Protein AF-A0A952SVM9-F1 (afdb_monomer_lite)

Sequence (73 aa):
MIIFHLVTEGRGYACVEHDRCPMPFEAGDIVMFPHGDAHLLGNGPPVRPINSADELKRILREGFCPKVSGAEN

Foldseek 3Di:
DFDKDQAQAAKWWKDQPVRPDTDIDGHRDIDGDPPPTDMDIGRDDDDPDDPVVVVVVVCVVVPDDDPPPDPDD

Secondary structure (DSSP, 8-state):
---EEE--SSEEEEEETTT--PEEEETT-EEE--TT--EEEESSS-PPPP-HHHHHHHHHHTT----------

Structure (mmCIF, N/CA/C/O backbone):
data_AF-A0A952SVM9-F1
#
_entry.id   AF-A0A952SVM9-F1
#
loop_
_atom_site.group_PDB
_atom_site.id
_atom_site.type_symbol
_atom_site.label_atom_id
_atom_site.label_alt_id
_atom_site.label_comp_id
_atom_site.label_asym_id
_atom_site.label_entity_id
_atom_site.label_seq_id
_atom_site.pdbx_PDB_ins_code
_atom_site.Cartn_x
_atom_site.Cartn_y
_atom_site.Cartn_z
_atom_site.occupancy
_atom_site.B_iso_or_equiv
_atom_site.auth_seq_id
_atom_site.auth_comp_id
_atom_site.auth_asym_id
_atom_site.auth_atom_id
_atom_site.pdbx_PDB_model_num
ATOM 1 N N . MET A 1 1 ? 3.297 -18.700 1.056 1.00 68.25 1 MET A N 1
ATOM 2 C CA . MET A 1 1 ? 2.394 -17.658 1.591 1.00 68.25 1 MET A CA 1
ATOM 3 C C . MET A 1 1 ? 2.399 -16.502 0.610 1.00 68.25 1 MET A C 1
ATOM 5 O O . MET A 1 1 ? 3.476 -16.167 0.138 1.00 68.25 1 MET A O 1
ATOM 9 N N . ILE A 1 2 ? 1.236 -15.952 0.264 1.00 80.38 2 ILE A N 1
ATOM 10 C CA . ILE A 1 2 ? 1.120 -14.790 -0.628 1.00 80.38 2 ILE A CA 1
ATOM 11 C C . ILE A 1 2 ? 0.606 -13.634 0.223 1.00 80.38 2 ILE A C 1
ATOM 13 O O . ILE A 1 2 ? -0.393 -13.796 0.921 1.00 80.38 2 ILE A O 1
ATOM 17 N N . ILE A 1 3 ? 1.311 -12.505 0.196 1.00 87.12 3 ILE A N 1
ATOM 18 C CA . ILE A 1 3 ? 0.906 -11.278 0.883 1.00 87.12 3 ILE A CA 1
ATOM 19 C C . ILE A 1 3 ? 0.271 -10.369 -0.164 1.00 87.12 3 ILE A C 1
ATOM 21 O O . ILE A 1 3 ? 0.853 -10.144 -1.225 1.00 87.12 3 ILE A O 1
ATOM 25 N N . PHE A 1 4 ? -0.918 -9.858 0.132 1.00 92.50 4 PHE A N 1
ATOM 26 C CA . PHE A 1 4 ? -1.620 -8.900 -0.710 1.00 92.50 4 PHE A CA 1
ATOM 27 C C . PHE A 1 4 ? -2.254 -7.817 0.159 1.00 92.50 4 PHE A C 1
ATOM 29 O O . PHE A 1 4 ? -2.583 -8.057 1.322 1.00 92.50 4 PHE A O 1
ATOM 36 N N . HIS A 1 5 ? -2.441 -6.636 -0.420 1.00 91.69 5 HIS A N 1
ATOM 37 C CA . HIS A 1 5 ? -3.168 -5.535 0.200 1.00 91.69 5 HIS A CA 1
ATOM 38 C C . HIS A 1 5 ? -4.470 -5.336 -0.572 1.00 91.69 5 HIS A C 1
ATOM 40 O O . HIS A 1 5 ? -4.434 -5.052 -1.767 1.00 91.69 5 HIS A O 1
ATOM 46 N N . LEU A 1 6 ? -5.610 -5.507 0.098 1.00 95.62 6 LEU A N 1
ATOM 47 C CA . LEU A 1 6 ? -6.903 -5.087 -0.437 1.00 95.62 6 LEU A CA 1
ATOM 48 C C . LEU A 1 6 ? -7.117 -3.618 -0.075 1.00 95.62 6 LEU A C 1
ATOM 50 O O . LEU A 1 6 ? -7.135 -3.271 1.107 1.00 95.62 6 LEU A O 1
ATOM 54 N N . VAL A 1 7 ? -7.296 -2.767 -1.079 1.00 95.12 7 VAL A N 1
ATOM 55 C CA . VAL A 1 7 ? -7.580 -1.347 -0.871 1.00 95.12 7 VAL A CA 1
ATOM 56 C C . VAL A 1 7 ? -9.074 -1.203 -0.621 1.00 95.12 7 VAL A C 1
ATOM 58 O O . VAL A 1 7 ? -9.882 -1.329 -1.533 1.00 95.12 7 VAL A O 1
ATOM 61 N N . THR A 1 8 ? -9.471 -0.971 0.625 1.00 95.69 8 THR A N 1
ATOM 62 C CA . THR A 1 8 ? -10.897 -0.863 0.966 1.00 95.69 8 THR A CA 1
ATOM 63 C C . THR A 1 8 ? -11.470 0.508 0.623 1.00 95.69 8 THR A C 1
ATOM 65 O O . THR A 1 8 ? -12.641 0.610 0.275 1.00 95.69 8 THR A O 1
ATOM 68 N N . GLU A 1 9 ? -10.652 1.559 0.717 1.00 93.88 9 GLU A N 1
ATOM 69 C CA . GLU A 1 9 ? -11.063 2.952 0.540 1.00 93.88 9 GLU A CA 1
ATOM 70 C C . GLU A 1 9 ? -9.901 3.815 0.022 1.00 93.88 9 GLU A C 1
ATOM 72 O O . GLU A 1 9 ? -8.727 3.512 0.245 1.00 93.88 9 GLU A O 1
ATOM 77 N N . GLY A 1 10 ? -10.232 4.943 -0.614 1.00 90.69 10 GLY A N 1
ATOM 78 C CA . GLY A 1 10 ? -9.258 5.951 -1.032 1.00 90.69 10 GLY A CA 1
ATOM 79 C C . GLY A 1 10 ? -8.515 5.626 -2.331 1.00 90.69 10 GLY A C 1
ATOM 80 O O . GLY A 1 10 ? -8.997 4.878 -3.178 1.00 90.69 10 GLY A O 1
ATOM 81 N N . ARG A 1 11 ? -7.359 6.276 -2.511 1.00 92.06 11 ARG A N 1
ATOM 82 C CA . ARG A 1 11 ? -6.463 6.122 -3.666 1.00 92.06 11 ARG A CA 1
ATOM 83 C C . ARG A 1 11 ? -5.011 6.321 -3.251 1.00 92.06 11 ARG A C 1
ATOM 85 O O . ARG A 1 11 ? -4.744 7.038 -2.283 1.00 92.06 1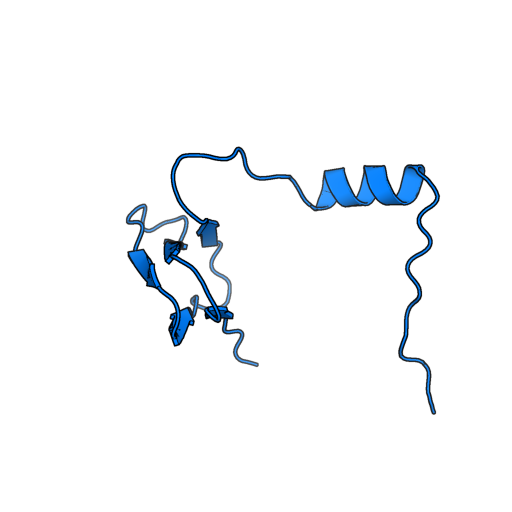1 ARG A O 1
ATOM 92 N N . GLY A 1 12 ? -4.085 5.761 -4.015 1.00 92.00 12 GLY A N 1
ATOM 93 C CA . GLY A 1 12 ? -2.662 5.864 -3.727 1.00 92.00 12 GLY A CA 1
ATOM 94 C C . GLY A 1 12 ? -1.775 5.418 -4.879 1.00 92.00 12 GLY A C 1
ATOM 95 O O . GLY A 1 12 ? -2.195 5.391 -6.034 1.00 92.00 12 GLY A O 1
ATOM 96 N N . TYR A 1 13 ? -0.523 5.122 -4.551 1.00 92.38 13 TYR A N 1
ATOM 97 C CA . TYR A 1 13 ? 0.472 4.591 -5.464 1.00 92.38 13 TYR A CA 1
ATOM 98 C C . TYR A 1 13 ? 1.319 3.509 -4.791 1.00 92.38 13 TYR A C 1
ATOM 100 O O . TYR A 1 13 ? 1.603 3.558 -3.590 1.00 92.38 13 TYR A O 1
ATOM 108 N N . ALA A 1 14 ? 1.754 2.551 -5.595 1.00 92.00 14 ALA A N 1
ATOM 109 C CA . ALA A 1 14 ? 2.667 1.480 -5.241 1.00 92.00 14 ALA A CA 1
ATOM 110 C C . ALA A 1 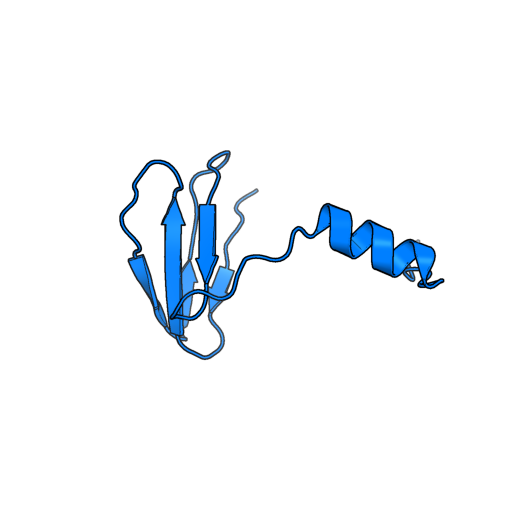14 ? 3.905 1.556 -6.139 1.00 92.00 14 ALA A C 1
ATOM 112 O O . ALA A 1 14 ? 3.796 1.879 -7.316 1.00 92.00 14 ALA A O 1
ATOM 113 N N . CYS A 1 15 ? 5.091 1.268 -5.619 1.00 91.06 15 CYS A N 1
ATOM 114 C CA . CYS A 1 15 ? 6.315 1.236 -6.415 1.00 91.06 15 CYS A CA 1
ATOM 115 C C . CYS A 1 15 ? 7.247 0.162 -5.867 1.00 91.06 15 CYS A C 1
ATOM 117 O O . CYS A 1 15 ? 7.547 0.170 -4.675 1.00 91.06 15 CYS A O 1
ATOM 119 N N . VAL A 1 16 ? 7.756 -0.719 -6.724 1.00 90.88 16 VAL A N 1
ATOM 120 C CA . VAL A 1 16 ? 8.929 -1.529 -6.372 1.00 90.88 16 VAL A CA 1
ATOM 121 C C . VAL A 1 16 ? 10.148 -0.610 -6.423 1.00 90.88 16 VAL A C 1
ATOM 123 O O . VAL A 1 16 ? 10.291 0.169 -7.366 1.00 90.88 16 VAL A O 1
ATOM 126 N N . GLU A 1 17 ? 11.007 -0.645 -5.404 1.00 83.56 17 GLU A N 1
ATOM 127 C CA . GLU A 1 17 ? 12.079 0.349 -5.219 1.00 83.56 17 GLU A CA 1
ATOM 128 C C . GLU A 1 17 ? 13.020 0.447 -6.437 1.00 83.56 17 GLU A C 1
ATOM 130 O O . GLU A 1 17 ? 13.463 1.534 -6.812 1.00 83.56 17 GLU A O 1
ATOM 135 N N . HIS A 1 18 ? 13.250 -0.681 -7.112 1.00 83.75 18 HIS A N 1
ATOM 136 C CA . HIS A 1 18 ? 14.095 -0.770 -8.303 1.00 83.75 18 HIS A CA 1
ATOM 137 C C . HIS A 1 18 ? 13.444 -0.219 -9.582 1.00 83.75 18 HIS A C 1
ATOM 139 O O . HIS A 1 18 ? 14.163 0.203 -10.485 1.00 83.75 18 HIS A O 1
ATOM 145 N N . ASP A 1 19 ? 12.111 -0.204 -9.669 1.00 79.25 19 ASP A N 1
ATOM 146 C CA . ASP A 1 19 ? 11.379 0.081 -10.913 1.00 79.25 19 ASP A CA 1
ATOM 147 C C . ASP A 1 19 ? 11.128 1.590 -11.111 1.00 79.25 19 ASP A C 1
ATOM 149 O O . ASP A 1 19 ? 10.850 2.054 -12.212 1.00 79.25 19 ASP A O 1
ATOM 153 N N . ARG A 1 20 ? 11.268 2.399 -10.044 1.00 73.88 20 ARG A N 1
ATOM 154 C CA . ARG A 1 20 ? 11.071 3.871 -10.005 1.00 73.88 20 ARG A CA 1
ATOM 155 C C . ARG A 1 20 ? 9.792 4.395 -10.684 1.00 73.88 20 ARG A C 1
ATOM 157 O O . ARG A 1 20 ? 9.660 5.607 -10.852 1.00 73.88 20 ARG A O 1
ATOM 164 N N . CYS A 1 21 ? 8.859 3.522 -11.049 1.00 86.75 21 CYS A N 1
ATOM 165 C CA . CYS A 1 21 ? 7.614 3.834 -11.727 1.00 86.75 21 CYS A CA 1
ATOM 166 C C . CYS A 1 21 ? 6.452 3.592 -10.754 1.00 86.75 21 CYS A C 1
ATOM 168 O O . CYS A 1 21 ? 6.073 2.443 -10.520 1.00 86.75 21 CYS A O 1
ATOM 170 N N . PRO A 1 22 ? 5.904 4.653 -10.134 1.00 89.00 22 PRO A N 1
ATOM 171 C CA . PRO A 1 22 ? 4.748 4.519 -9.264 1.00 89.00 22 PRO A CA 1
ATOM 172 C C . PRO A 1 22 ? 3.507 4.108 -10.061 1.00 89.00 22 PRO A C 1
ATOM 174 O O . PRO A 1 22 ? 3.087 4.813 -10.978 1.00 89.00 22 PRO A O 1
ATOM 177 N N . MET A 1 23 ? 2.894 3.000 -9.663 1.00 92.12 23 MET A N 1
ATOM 178 C CA . MET A 1 23 ? 1.629 2.499 -10.187 1.00 92.12 23 MET A CA 1
ATOM 179 C C . MET A 1 23 ? 0.481 3.005 -9.309 1.00 92.12 23 MET A C 1
ATOM 181 O O . MET A 1 23 ? 0.491 2.733 -8.106 1.00 92.12 23 MET A O 1
ATOM 185 N N . PRO A 1 24 ? -0.493 3.752 -9.855 1.00 93.50 24 PRO A N 1
ATOM 186 C CA . PRO A 1 24 ? -1.645 4.197 -9.085 1.00 93.50 24 PRO A CA 1
ATOM 187 C C . PRO A 1 24 ? -2.573 3.022 -8.747 1.00 93.50 24 PRO A C 1
ATOM 189 O O . PRO A 1 24 ? -2.633 2.045 -9.489 1.00 93.50 24 PRO A O 1
ATOM 192 N N . PHE A 1 25 ? -3.312 3.149 -7.649 1.00 94.06 25 PHE A N 1
ATOM 193 C CA . PHE A 1 25 ? -4.397 2.239 -7.271 1.00 94.06 25 PHE A CA 1
ATOM 194 C C . PHE A 1 25 ? -5.550 3.009 -6.616 1.00 94.06 25 PHE A C 1
ATOM 196 O O . PHE A 1 25 ? -5.362 4.121 -6.100 1.00 94.06 25 PHE A O 1
ATOM 203 N N . GLU A 1 26 ? -6.724 2.391 -6.567 1.00 95.31 26 GLU A N 1
ATOM 204 C CA . GLU A 1 26 ? -7.927 2.902 -5.911 1.00 95.31 26 GLU A CA 1
ATOM 205 C C . GLU A 1 26 ? -8.695 1.819 -5.135 1.00 95.31 26 GLU A C 1
ATOM 207 O O . GLU A 1 26 ? -8.308 0.652 -5.085 1.00 95.31 26 GLU A O 1
ATOM 212 N N . ALA A 1 27 ? -9.757 2.229 -4.439 1.00 96.56 27 ALA A N 1
ATOM 213 C CA . ALA A 1 27 ? -10.603 1.323 -3.671 1.00 96.56 27 ALA A CA 1
ATOM 214 C C . ALA A 1 27 ? -11.164 0.188 -4.546 1.00 96.56 27 ALA A C 1
ATOM 216 O O . ALA A 1 27 ? -11.736 0.427 -5.605 1.00 96.56 27 ALA A O 1
ATOM 217 N N . GLY A 1 28 ? -11.039 -1.046 -4.060 1.00 97.25 28 GLY A N 1
ATOM 218 C CA . GLY A 1 28 ? -11.389 -2.270 -4.777 1.00 97.25 28 GLY A CA 1
ATOM 219 C C . GLY A 1 28 ? -10.188 -2.985 -5.401 1.00 97.25 28 GLY A C 1
ATOM 220 O O . GLY A 1 28 ? -10.286 -4.186 -5.658 1.00 97.25 28 GLY A O 1
ATOM 221 N N . ASP A 1 29 ? -9.052 -2.306 -5.576 1.00 97.00 29 ASP A N 1
ATOM 222 C CA . ASP A 1 29 ? -7.848 -2.927 -6.120 1.00 97.00 29 ASP A CA 1
ATOM 223 C C . ASP A 1 29 ? -7.179 -3.879 -5.120 1.00 97.00 29 ASP A C 1
ATOM 225 O O . ASP A 1 29 ? -7.174 -3.673 -3.900 1.00 97.00 29 ASP A O 1
ATOM 229 N N . ILE A 1 30 ? -6.544 -4.917 -5.668 1.00 95.75 30 ILE A N 1
ATOM 230 C CA . ILE A 1 30 ? -5.625 -5.787 -4.937 1.00 95.75 30 ILE A CA 1
ATOM 231 C C . ILE A 1 30 ? -4.204 -5.456 -5.382 1.00 95.75 30 ILE A C 1
ATOM 233 O O . ILE A 1 30 ? -3.832 -5.685 -6.532 1.00 95.75 30 ILE A O 1
ATOM 237 N N . VAL A 1 31 ? -3.389 -4.971 -4.448 1.00 94.12 31 VAL A N 1
ATOM 238 C CA . VAL A 1 31 ? -1.976 -4.666 -4.687 1.00 94.12 31 VAL A CA 1
ATOM 239 C C . VAL A 1 31 ? -1.119 -5.829 -4.196 1.00 94.12 31 VAL A C 1
ATOM 241 O O . VAL A 1 31 ? -1.166 -6.211 -3.022 1.00 94.12 31 VAL A O 1
ATOM 244 N N . MET A 1 32 ? -0.316 -6.387 -5.101 1.00 93.19 32 MET A N 1
ATOM 245 C CA . MET A 1 32 ? 0.635 -7.459 -4.812 1.00 93.19 32 MET A CA 1
ATOM 246 C C . MET A 1 32 ? 2.050 -7.021 -5.174 1.00 93.19 32 MET A C 1
ATOM 248 O O . MET A 1 32 ? 2.263 -6.373 -6.197 1.00 93.19 32 MET A O 1
ATOM 252 N N . PHE A 1 33 ? 3.014 -7.424 -4.352 1.00 91.19 33 PHE A N 1
ATOM 253 C CA . PHE A 1 33 ? 4.434 -7.196 -4.597 1.00 91.19 33 PHE A CA 1
ATOM 254 C C . PHE A 1 33 ? 5.148 -8.534 -4.793 1.00 91.19 33 PHE A C 1
ATOM 256 O O . PHE A 1 33 ? 4.802 -9.504 -4.106 1.00 91.19 33 PHE A O 1
ATOM 263 N N . PRO A 1 34 ? 6.141 -8.612 -5.698 1.00 89.00 34 PRO A N 1
ATOM 264 C CA . PRO A 1 34 ? 6.995 -9.785 -5.799 1.00 89.00 34 PRO A CA 1
ATOM 265 C C . PRO A 1 34 ? 7.631 -10.112 -4.445 1.00 89.00 34 PRO A C 1
ATOM 267 O O . PRO A 1 34 ? 8.029 -9.229 -3.682 1.00 89.00 34 PRO A O 1
ATOM 270 N N . HIS A 1 35 ? 7.707 -11.400 -4.120 1.00 86.75 35 HIS A N 1
ATOM 271 C CA . HIS A 1 35 ? 8.251 -11.820 -2.836 1.00 86.75 35 HIS A CA 1
ATOM 272 C C . HIS A 1 35 ? 9.743 -11.480 -2.738 1.00 86.75 35 HIS A C 1
ATOM 274 O O . HIS A 1 35 ? 10.534 -11.916 -3.570 1.00 86.75 35 HIS A O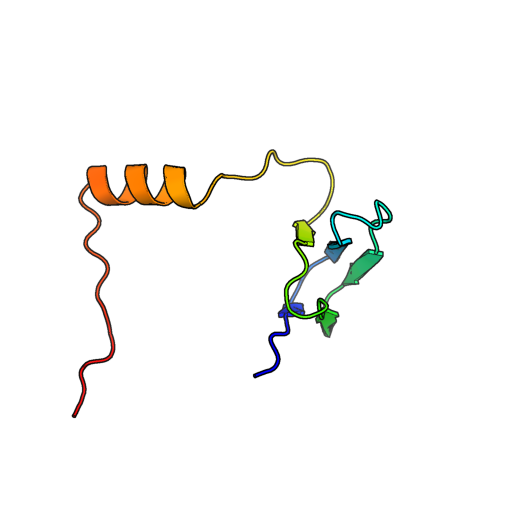 1
ATOM 280 N N . GLY A 1 36 ? 10.127 -10.793 -1.662 1.00 86.50 36 GLY A N 1
ATOM 281 C CA . GLY A 1 36 ? 11.514 -10.401 -1.401 1.00 86.50 36 GLY A CA 1
ATOM 282 C C . GLY A 1 36 ? 11.882 -9.009 -1.916 1.00 86.50 36 GLY A C 1
ATOM 283 O O . GLY A 1 36 ? 12.945 -8.515 -1.547 1.00 86.50 36 GLY A O 1
ATOM 284 N N . ASP A 1 37 ? 11.001 -8.354 -2.676 1.00 88.12 37 ASP A N 1
ATOM 285 C CA . ASP A 1 37 ? 11.264 -7.018 -3.200 1.00 88.12 37 ASP A CA 1
ATOM 286 C C . ASP A 1 37 ? 10.811 -5.921 -2.232 1.00 88.12 37 ASP A C 1
ATOM 288 O O . ASP A 1 37 ? 9.656 -5.859 -1.786 1.00 88.12 37 ASP A O 1
ATOM 292 N N . ALA A 1 38 ? 11.743 -5.010 -1.941 1.00 88.69 38 ALA A N 1
ATOM 293 C CA . ALA A 1 38 ? 11.443 -3.774 -1.241 1.00 88.69 38 ALA A CA 1
ATOM 294 C C . ALA A 1 38 ? 10.466 -2.934 -2.074 1.00 88.69 38 ALA A C 1
ATOM 296 O O . ALA A 1 38 ? 10.646 -2.726 -3.279 1.00 88.69 38 ALA A O 1
ATOM 297 N N . HIS A 1 39 ? 9.414 -2.453 -1.420 1.00 88.75 39 HIS A N 1
ATOM 298 C CA . HIS A 1 39 ? 8.356 -1.702 -2.070 1.00 88.75 39 HIS A CA 1
ATOM 299 C C . HIS A 1 39 ? 7.895 -0.524 -1.218 1.00 88.75 39 HIS A C 1
ATOM 301 O O . HIS A 1 39 ? 7.953 -0.542 0.011 1.00 88.75 39 HIS A O 1
ATOM 307 N N . LEU A 1 40 ? 7.422 0.506 -1.909 1.00 87.19 40 LEU A N 1
ATOM 308 C CA . LEU A 1 40 ? 6.829 1.710 -1.355 1.00 87.19 40 LEU A CA 1
ATOM 309 C C . LEU A 1 40 ? 5.329 1.698 -1.653 1.00 87.19 40 LEU A C 1
ATOM 311 O O . LEU A 1 40 ? 4.919 1.407 -2.776 1.00 87.19 40 LEU A O 1
ATOM 315 N N . LEU A 1 41 ? 4.525 2.061 -0.659 1.00 89.31 41 LEU A N 1
ATOM 316 C CA . LEU A 1 41 ? 3.080 2.243 -0.775 1.00 89.31 41 LEU A CA 1
ATOM 317 C C . LEU A 1 41 ? 2.713 3.581 -0.117 1.00 89.31 41 LEU A C 1
ATOM 319 O O . LEU A 1 41 ? 3.152 3.848 1.002 1.00 89.31 41 LEU A O 1
ATOM 323 N N . GLY A 1 42 ? 1.939 4.433 -0.790 1.00 85.81 42 GLY A N 1
ATOM 324 C CA . GLY A 1 42 ? 1.570 5.754 -0.267 1.00 85.81 42 GLY A CA 1
ATOM 325 C C . GLY A 1 42 ? 0.302 6.337 -0.891 1.00 85.81 42 GLY A C 1
ATOM 326 O O . GLY A 1 42 ? -0.154 5.871 -1.924 1.00 85.81 42 GLY A O 1
ATOM 327 N N . ASN A 1 43 ? -0.266 7.382 -0.279 1.00 83.38 43 ASN A N 1
ATOM 328 C CA . ASN A 1 43 ? -1.597 7.919 -0.626 1.00 83.38 43 ASN A CA 1
ATOM 329 C C . ASN A 1 43 ? -1.576 9.252 -1.416 1.00 83.38 43 ASN A C 1
ATOM 331 O O . ASN A 1 43 ? -2.596 9.933 -1.506 1.00 83.38 43 ASN A O 1
ATOM 335 N N . GLY A 1 44 ? -0.430 9.671 -1.968 1.00 70.31 44 GLY A N 1
ATOM 336 C CA . GLY A 1 44 ? -0.288 10.954 -2.680 1.00 70.31 44 GLY A CA 1
ATOM 337 C C . GLY A 1 44 ? 0.933 11.776 -2.233 1.00 70.31 44 GLY A C 1
ATOM 338 O O . GLY A 1 44 ? 1.863 11.180 -1.695 1.00 70.31 44 GLY A O 1
ATOM 339 N N . PRO A 1 45 ? 0.967 13.108 -2.482 1.00 60.53 45 PRO A N 1
ATOM 340 C CA . PRO A 1 45 ? 2.146 13.979 -2.330 1.00 60.53 45 PRO A CA 1
ATOM 341 C C . PRO A 1 45 ? 2.933 13.756 -1.028 1.00 60.53 45 PRO A C 1
ATOM 343 O O . PRO A 1 45 ? 2.334 13.431 -0.003 1.00 60.53 45 PRO A O 1
ATOM 346 N N . PRO A 1 46 ? 4.268 13.932 -1.051 1.00 63.12 46 PRO A N 1
ATOM 347 C CA . PRO A 1 46 ? 5.189 13.155 -0.235 1.00 63.12 46 PRO A CA 1
ATOM 348 C C . PRO A 1 46 ? 5.019 13.458 1.250 1.00 63.12 46 PRO A C 1
ATOM 350 O O . PRO A 1 46 ? 5.509 14.462 1.767 1.00 63.12 46 PRO A O 1
ATOM 353 N N . VAL A 1 47 ? 4.375 12.535 1.955 1.00 64.69 47 VAL A N 1
ATOM 354 C CA . VAL A 1 47 ? 4.537 12.417 3.400 1.00 64.69 47 VAL A CA 1
ATOM 355 C C . VAL A 1 47 ? 5.853 11.682 3.619 1.00 64.69 47 VAL A C 1
ATOM 357 O O . VAL A 1 47 ? 6.065 10.607 3.058 1.00 64.69 47 VAL A O 1
ATOM 360 N N . ARG A 1 48 ? 6.771 12.274 4.393 1.00 68.94 48 ARG A N 1
ATOM 361 C CA . ARG A 1 48 ? 8.040 11.619 4.729 1.00 68.94 48 ARG A CA 1
ATOM 362 C C . ARG A 1 48 ? 7.717 10.287 5.423 1.00 68.94 48 ARG A C 1
ATOM 364 O O . ARG A 1 48 ? 7.041 10.329 6.452 1.00 68.94 48 ARG A O 1
ATOM 371 N N . PRO A 1 49 ? 8.170 9.135 4.893 1.00 69.38 49 PRO A N 1
ATOM 372 C CA . PRO A 1 49 ? 7.884 7.849 5.510 1.00 69.38 49 PRO A CA 1
ATOM 373 C C . PRO A 1 49 ? 8.373 7.828 6.956 1.00 69.38 49 PRO A C 1
ATOM 375 O O . PRO A 1 49 ? 9.472 8.301 7.261 1.00 69.38 49 PRO A O 1
ATOM 378 N N . ILE A 1 50 ? 7.547 7.282 7.842 1.00 75.81 50 ILE A N 1
ATOM 379 C CA . ILE A 1 50 ? 7.928 7.051 9.230 1.00 75.81 50 ILE A CA 1
ATOM 380 C C . ILE A 1 50 ? 8.763 5.774 9.271 1.00 75.81 50 ILE A C 1
ATOM 382 O O . ILE A 1 50 ? 8.348 4.736 8.757 1.00 75.81 50 ILE A O 1
ATOM 386 N N . ASN A 1 51 ? 9.934 5.833 9.904 1.00 82.69 51 ASN A N 1
ATOM 387 C CA . ASN A 1 51 ? 10.700 4.628 10.189 1.00 82.69 51 ASN A CA 1
ATOM 388 C C . ASN A 1 51 ? 10.015 3.869 11.332 1.00 82.69 51 ASN A C 1
ATOM 390 O O . ASN A 1 51 ? 10.160 4.235 12.497 1.00 82.69 51 ASN A O 1
ATOM 394 N N . SER A 1 52 ? 9.280 2.804 11.007 1.00 82.31 52 SER A N 1
ATOM 395 C CA . SER A 1 52 ? 8.526 2.025 11.995 1.00 82.31 52 SER A CA 1
ATOM 396 C C . SER A 1 52 ? 9.397 1.427 13.100 1.00 82.31 52 SER A C 1
ATOM 398 O O . SER A 1 52 ? 8.901 1.233 14.203 1.00 82.31 52 SER A O 1
ATOM 400 N N . ALA A 1 53 ? 10.682 1.150 12.852 1.00 87.38 53 ALA A N 1
ATOM 401 C CA . ALA A 1 53 ? 11.572 0.628 13.885 1.00 87.38 53 ALA A CA 1
ATOM 402 C C . ALA A 1 53 ? 11.907 1.702 14.924 1.00 87.38 53 ALA A C 1
ATOM 404 O O . ALA A 1 53 ? 11.876 1.436 16.125 1.00 87.38 53 ALA A O 1
ATOM 405 N N . ASP A 1 54 ? 12.207 2.920 14.478 1.00 90.19 54 ASP A N 1
ATOM 406 C CA . ASP A 1 54 ? 12.444 4.044 15.385 1.00 90.19 54 ASP A CA 1
ATOM 407 C C . ASP A 1 54 ? 11.159 4.461 16.094 1.00 90.19 54 ASP A C 1
ATOM 409 O O . ASP A 1 54 ? 11.173 4.750 17.292 1.00 90.19 54 ASP A O 1
ATOM 413 N N . GLU A 1 55 ? 10.037 4.390 15.385 1.00 89.12 55 GLU A N 1
ATOM 414 C CA . GLU A 1 55 ? 8.738 4.729 15.937 1.00 89.12 55 GLU A CA 1
ATOM 415 C C . GLU A 1 55 ? 8.274 3.709 16.986 1.00 89.12 55 GLU A C 1
ATOM 417 O O . GLU A 1 55 ? 7.823 4.074 18.071 1.00 89.12 55 GLU A O 1
ATOM 422 N N . LEU A 1 56 ? 8.517 2.418 16.743 1.00 87.00 56 LEU A N 1
ATOM 423 C CA . LEU A 1 56 ? 8.313 1.364 17.732 1.00 87.00 56 LEU A CA 1
ATOM 424 C C . LEU A 1 56 ? 9.216 1.558 18.957 1.00 87.00 56 LEU A C 1
ATOM 426 O O . LEU A 1 56 ? 8.742 1.424 20.084 1.00 87.00 56 LEU A O 1
ATOM 430 N N . LYS A 1 57 ? 10.497 1.920 18.778 1.00 90.62 57 LYS A N 1
ATOM 431 C CA . LYS A 1 57 ? 11.387 2.237 19.913 1.00 90.62 57 LYS A CA 1
ATOM 432 C C . LYS A 1 57 ? 10.834 3.392 20.748 1.00 90.62 57 LYS A C 1
ATOM 434 O O . LYS A 1 57 ? 10.927 3.324 21.973 1.00 90.62 57 LYS A O 1
ATOM 439 N N . ARG A 1 58 ? 10.281 4.441 20.124 1.00 91.56 58 ARG A N 1
ATOM 440 C CA . ARG A 1 58 ? 9.646 5.554 20.850 1.00 91.56 58 ARG A CA 1
ATOM 441 C C . ARG A 1 58 ? 8.427 5.068 21.634 1.00 91.56 58 ARG A C 1
ATOM 443 O O . ARG A 1 58 ? 8.372 5.293 22.838 1.00 91.56 58 ARG A O 1
ATOM 450 N N . ILE A 1 59 ? 7.516 4.342 20.988 1.00 88.31 59 ILE A N 1
ATOM 451 C CA . ILE A 1 59 ? 6.292 3.804 21.607 1.00 88.31 59 ILE A CA 1
ATOM 452 C C . ILE A 1 59 ? 6.616 2.911 22.817 1.00 88.31 59 ILE A C 1
ATOM 454 O O . ILE A 1 59 ? 6.012 3.056 23.879 1.00 88.31 59 ILE A O 1
ATOM 458 N N . LEU A 1 60 ? 7.606 2.022 22.690 1.00 87.88 60 LEU A N 1
ATOM 459 C CA . LEU A 1 60 ? 8.037 1.152 23.788 1.00 87.88 60 LEU A CA 1
ATOM 460 C C . LEU A 1 60 ? 8.653 1.944 24.953 1.00 87.88 60 LEU A C 1
ATOM 462 O O . LEU A 1 60 ? 8.428 1.599 26.112 1.00 87.88 60 LEU A O 1
ATOM 466 N N . ARG A 1 61 ? 9.398 3.025 24.674 1.00 89.31 61 ARG A N 1
ATOM 467 C CA . ARG A 1 61 ? 9.936 3.925 25.715 1.00 89.31 61 ARG A CA 1
ATOM 468 C C . ARG A 1 61 ? 8.844 4.697 26.451 1.00 89.31 61 ARG A C 1
ATOM 470 O O . ARG A 1 61 ? 9.006 4.973 27.634 1.00 89.31 61 ARG A O 1
ATOM 477 N N . GLU A 1 62 ? 7.749 5.027 25.775 1.00 89.50 62 GLU A N 1
ATOM 478 C CA . GLU A 1 62 ? 6.594 5.732 26.350 1.00 89.50 62 GLU A CA 1
ATOM 479 C C . GLU A 1 62 ? 5.688 4.822 27.202 1.00 89.50 62 GLU A C 1
ATOM 481 O O . GLU A 1 62 ? 4.661 5.266 27.710 1.00 89.50 62 GLU A O 1
ATOM 486 N N . GLY A 1 63 ? 6.080 3.560 27.414 1.00 79.62 63 GLY A N 1
ATOM 487 C CA . GLY A 1 63 ? 5.398 2.640 28.324 1.00 79.62 63 GLY A CA 1
ATO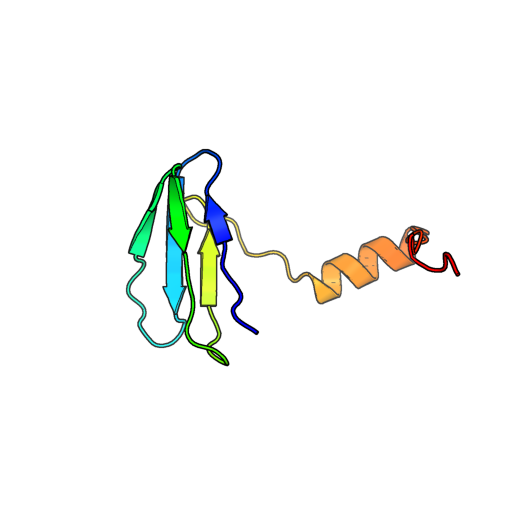M 488 C C . GLY A 1 63 ? 4.239 1.873 27.689 1.00 79.62 63 GLY A C 1
ATOM 489 O O . GLY A 1 63 ? 3.453 1.254 28.408 1.00 79.62 63 GLY A O 1
ATOM 490 N N . PHE A 1 64 ? 4.124 1.870 26.357 1.00 77.81 64 PHE A N 1
ATOM 491 C CA . PHE A 1 64 ? 3.174 0.993 25.683 1.00 77.81 64 PHE A CA 1
ATOM 492 C C . PHE A 1 64 ? 3.607 -0.467 25.846 1.00 77.81 64 PHE A C 1
ATOM 494 O O . PHE A 1 64 ? 4.648 -0.887 25.340 1.00 77.81 64 PHE A O 1
ATOM 501 N N . CYS A 1 65 ? 2.786 -1.250 26.541 1.00 66.94 65 CYS A N 1
ATOM 502 C CA . CYS A 1 65 ? 2.930 -2.695 26.627 1.00 66.94 65 CYS A CA 1
ATOM 503 C C . CYS A 1 65 ? 1.952 -3.329 25.623 1.00 66.94 65 CYS A C 1
ATOM 505 O O . CYS A 1 65 ? 0.742 -3.309 25.880 1.00 66.94 65 CYS A O 1
ATOM 507 N N . PRO A 1 66 ? 2.420 -3.841 24.466 1.00 63.53 66 PRO A N 1
ATOM 508 C CA . PRO A 1 66 ? 1.536 -4.493 23.513 1.00 63.53 66 PRO A CA 1
ATOM 509 C C . PRO A 1 66 ? 0.882 -5.699 24.185 1.00 63.53 66 PRO A C 1
ATOM 511 O O . PRO A 1 66 ? 1.564 -6.613 24.649 1.00 63.53 66 PRO A O 1
ATOM 514 N N . LYS A 1 67 ? -0.453 -5.716 24.240 1.00 67.12 67 LYS A N 1
ATOM 515 C CA . LYS A 1 67 ? -1.171 -6.934 24.607 1.00 67.12 67 LYS A CA 1
ATOM 516 C C . LYS A 1 67 ? -1.031 -7.913 23.450 1.00 67.12 67 LYS A C 1
ATOM 518 O O . LYS A 1 67 ? -1.632 -7.717 22.399 1.00 67.12 67 LYS A O 1
ATOM 523 N N . VAL A 1 68 ? -0.234 -8.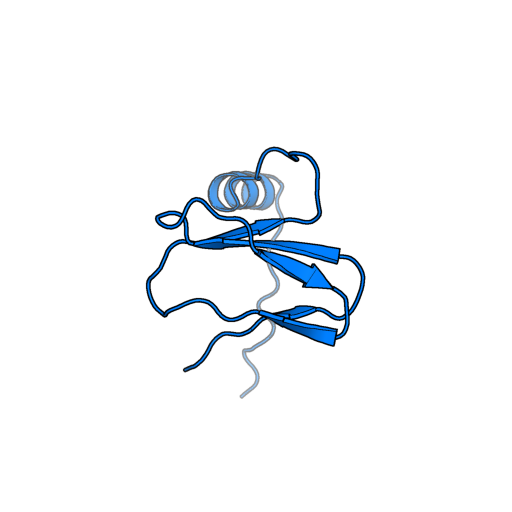957 23.644 1.00 60.69 68 VAL A N 1
ATOM 524 C CA . VAL A 1 68 ? -0.238 -10.114 22.750 1.00 60.69 68 VAL A CA 1
ATOM 525 C C . VAL A 1 68 ? -1.552 -10.855 23.002 1.00 60.69 68 VAL A C 1
ATOM 527 O O . VAL A 1 68 ? -1.662 -11.599 23.974 1.00 60.69 68 VAL A O 1
ATOM 530 N N . SER A 1 69 ? -2.585 -10.608 22.193 1.00 58.16 69 SER A N 1
ATOM 531 C CA . SER A 1 69 ? -3.770 -11.474 22.176 1.00 58.16 69 SER A CA 1
ATOM 532 C C . SER A 1 69 ? -3.464 -12.664 21.272 1.00 58.16 69 SER A C 1
ATOM 534 O O . SER A 1 69 ? -3.369 -12.501 20.055 1.00 58.16 69 SER A O 1
ATOM 536 N N . GLY A 1 70 ? -3.240 -13.834 21.866 1.00 56.69 70 GLY A N 1
ATOM 537 C CA . GLY A 1 70 ? -2.986 -15.053 21.096 1.00 56.69 70 GLY A CA 1
ATOM 538 C C . GLY A 1 70 ? -2.333 -16.211 21.849 1.00 56.69 70 GLY A C 1
ATOM 539 O O . GLY A 1 70 ? -1.678 -17.028 21.216 1.00 56.69 70 GLY A O 1
ATOM 540 N N . ALA A 1 71 ? -2.484 -16.298 23.172 1.00 49.38 71 ALA A N 1
ATOM 541 C CA . ALA A 1 71 ? -2.215 -17.537 23.902 1.00 49.38 71 ALA A CA 1
ATOM 542 C C . ALA A 1 71 ? -3.540 -18.062 24.461 1.00 49.38 71 ALA A C 1
ATOM 544 O O . ALA A 1 71 ? -3.808 -17.983 25.657 1.00 49.38 71 ALA A O 1
ATOM 545 N N . GLU A 1 72 ? -4.392 -18.542 23.563 1.00 46.84 72 GLU A N 1
ATOM 546 C CA . GLU A 1 72 ? -5.564 -19.338 23.901 1.00 46.84 72 GLU A CA 1
ATOM 547 C C . GLU A 1 72 ? -5.408 -20.725 23.270 1.00 46.84 72 GLU A C 1
ATOM 549 O O . GLU A 1 72 ? -5.609 -20.906 22.076 1.00 46.84 72 GLU A O 1
ATOM 554 N N . ASN A 1 73 ? -4.952 -21.629 24.149 1.00 41.25 73 ASN A N 1
ATOM 555 C CA . ASN A 1 73 ? -5.044 -23.094 24.186 1.00 41.25 73 ASN A CA 1
ATOM 556 C C . ASN A 1 73 ? -4.709 -23.908 22.924 1.00 41.25 73 ASN A C 1
ATOM 558 O O . ASN A 1 73 ? -5.609 -24.121 22.083 1.00 41.25 73 ASN A O 1
#

pLDDT: mean 82.85, std 13.1, range [41.25, 97.25]

Radius of gyration: 15.99 Å; chains: 1; bounding box: 26×37×40 Å

=== Feature glossary ===
Legend for the data blocks above and below:

— What the protein is —

The amino-acid sequence is the protein's primary structure: the linear order of residues from the N-terminus to the C-terminus, written in one-letter code. Everything else here — the 3D coordinates, the secondary structure, the domain annotations — is ultimately a consequence of this string.

Database cross-references. InterPro integrates a dozen domain/family signature databases into unified entries with residue-range hits. GO terms attach function/process/location labels with evidence codes. CATH codes position the fold in a four-level structural taxonomy. Organism is the NCBI-taxonomy species name.

— Where its atoms are —

The mmCIF block holds the 3D Cartesian coordinates of each backbone atom (N, Cα, C, O) in ångströms. mmCIF is the PDB's canonical archive format — a tagged-loop text representation of the atomic model.

The six renders are orthographic views along the three Cartesian axes in both directions. Representation (cartoon, sticks, or surface) and color scheme (sequence-rainbow or by-chain) vary across proteins so the training set covers all the common visualization conventions.

— Local backbone conformation —

Secondary structure is the local, repeating backbone conformation. DSSP classifies it into eight states by reading the hydrogen-bond network: three helix types (H, G, I), two β types (E, B), two non-regular types (T, S), and unstructured coil (-).

SS3 is a coarse helix/strand/coil call (letters a/b/c) made by the P-SEA algorithm from inter-Cα distances and dihedrals. It is less detailed than DSSP but needs only Cα positions.

Backbone dihedral angles. Every residue except chain termini has a φ (preceding-C → N → Cα → C) and a ψ (N → Cα → C → next-N). They are reported in degrees following the IUPAC sign convention. Secondary structure is essentially a statement about which (φ, ψ) basin each residue occupies.

— Global shape and packing —

The geometric summary reports three shape descriptors. Rg (radius of gyration) measures how spread out the Cα atoms are about their centre of mass; compact globular proteins have small Rg, elongated or unfolded ones large. Cα contacts (<8 Å, |i−j|>4) count long-range residue pairs in spatial proximity — high for tightly packed folds, near zero for rods or random coil. The bounding-box extents give the protein's footprint along x, y, z in Å.

Solvent accessibility: the surface area of each residue that a 1.4 Å water probe can touch, in Å². When only backbone atoms are present the absolute values are lower than full-atom SASA (side chains contribute most of the area) and are flagged as backbone-only.

Plot images: a contact map (which residues are close in 3D, as an N×N binary image), a Ramachandran scatter (backbone torsion angles, revealing secondary-structure composition at a glance), and — for AlphaFold structures — a PAE heatmap (pairwise prediction confidence).

— Structural neighborhood —

Foldseek's 3Di representation compresses backbone geometry into a per-residue letter drawn from a learned twenty-state alphabet. It captures the tertiary interaction pattern around each residue — which residues are packed against it in space, regardless of where they are in sequence.

Structural nearest neighbors (via Foldseek easy-search vs the PDB). Reported per hit: target PDB id, E-value, and alignment TM-score. A TM-score above ~0.5 is the conventional threshold for 'same fold'.

— Confidence and disorder —

pLDDT (predicted Local Distance Difference Test) is AlphaFold's per-residue confidence score, ranging from 0 to 100. Values above 90 indicate high confidence (typically well-packed cores); 70–90 is confident; 50–70 low confidence; below 50 usually means the region is disordered or the prediction is unreliable there. AlphaFold stores pLDDT in the mmCIF B-factor column.

For experimental (PDB) structures, the B-factor (temperature factor) quantifies the positional spread of each atom in the crystal — a combination of thermal vibration and static disorder — in units of Å². High B-factors mark flexible loops or poorly resolved regions; low B-factors mark the rigid, well-ordered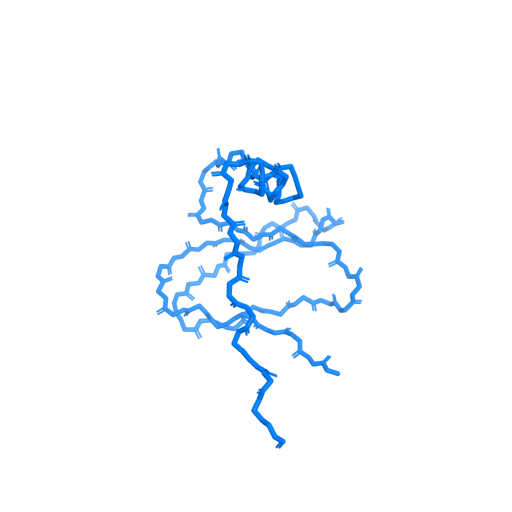 core.

Predicted Aligned Error (PAE) is an AlphaFold confidence matrix: entry (i, j) is the expected error in the position of residue j, in ångströms, when the prediction is superimposed on the true structure at residue i. Low PAE within a block of residues means that block is internally rigid and well-predicted; high PAE between two blocks means their relative placement is uncertain even if each block individually is confident.